Protein AF-J5UH65-F1 (afdb_monomer)

pLDDT: mean 93.49, std 5.35, range [58.12, 97.69]

InterPro domains:
  IPR046655 Domainn of unknown function DUF6673 [PF20378] (20-117)

Nearest PDB structures (foldseek):
  6nbx-assembly1_E  TM=3.816E-01  e=2.096E+00  Thermosynechococcus vestitus BP-1
  8qae-assembly2_C-2  TM=4.657E-01  e=4.804E+00  synthetic construct
  7nyu-assembly1_K  TM=3.710E-01  e=6.460E+00  Escherichia coli B

Organism: NCBI:txid796937

Secondary structure (DSSP, 8-state):
----PPP-PEEEESSS-EEEE-TT-HHHHHHHHHHHHHHHHHHHHHTTS-HHHHHHHHHHHHHHHHHHHH-TTHHHHHHTTSPP-HHHHHHHHHHHHHHHHHHHHHHHHHH-GGGGG-

Structure (mmCIF, N/CA/C/O backbone):
data_AF-J5UH65-F1
#
_entry.id   AF-J5UH65-F1
#
loop_
_atom_site.group_PDB
_atom_site.id
_atom_site.type_symbol
_atom_site.label_atom_id
_atom_site.label_alt_id
_atom_site.label_comp_id
_atom_site.label_asym_id
_atom_site.label_entity_id
_atom_site.label_seq_id
_atom_site.pdbx_PDB_ins_code
_atom_site.Cartn_x
_atom_site.Cartn_y
_atom_site.Cartn_z
_atom_site.occupancy
_atom_site.B_iso_or_equiv
_atom_site.auth_seq_id
_atom_site.auth_comp_id
_atom_site.auth_asym_id
_atom_site.auth_atom_id
_atom_site.pdbx_PDB_model_num
ATOM 1 N N . MET A 1 1 ? 15.718 -7.713 -37.457 1.00 67.69 1 MET A N 1
ATOM 2 C CA . MET A 1 1 ? 15.284 -8.012 -36.074 1.00 67.69 1 MET A CA 1
ATOM 3 C C . MET A 1 1 ? 14.747 -6.712 -35.493 1.00 67.69 1 MET A C 1
ATOM 5 O 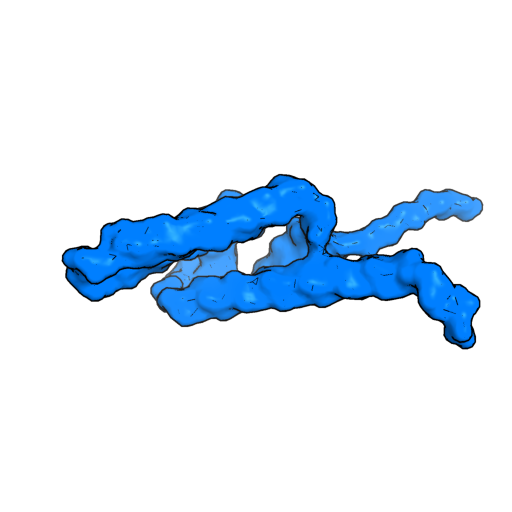O . MET A 1 1 ? 15.450 -5.715 -35.593 1.00 67.69 1 MET A O 1
ATOM 9 N N . ALA A 1 2 ? 13.496 -6.668 -35.029 1.00 89.12 2 ALA A N 1
ATOM 10 C CA . ALA A 1 2 ? 12.905 -5.433 -34.507 1.00 89.12 2 ALA A CA 1
ATOM 11 C C . ALA A 1 2 ? 13.359 -5.188 -33.062 1.00 89.12 2 ALA A C 1
ATOM 13 O O . ALA A 1 2 ? 13.467 -6.134 -32.280 1.00 89.12 2 ALA A O 1
ATOM 14 N N . PHE A 1 3 ? 13.615 -3.929 -32.717 1.00 93.69 3 PHE A N 1
ATOM 15 C CA . PHE A 1 3 ? 13.858 -3.522 -31.337 1.00 93.69 3 PHE A CA 1
ATOM 16 C C . PHE A 1 3 ? 12.584 -3.713 -30.493 1.00 93.69 3 PHE A C 1
ATOM 18 O O . PHE A 1 3 ? 11.481 -3.451 -30.973 1.00 93.69 3 PHE A O 1
ATOM 25 N N . LYS A 1 4 ? 12.735 -4.161 -29.241 1.00 91.94 4 LYS A N 1
ATOM 26 C CA . LYS A 1 4 ? 11.648 -4.282 -28.259 1.00 91.94 4 LYS A CA 1
ATOM 27 C C . LYS A 1 4 ? 12.077 -3.657 -26.935 1.00 91.94 4 LYS A C 1
ATOM 29 O O . LYS A 1 4 ? 13.185 -3.921 -26.465 1.00 91.94 4 LYS A O 1
ATOM 34 N N . PHE A 1 5 ? 11.192 -2.864 -26.337 1.00 90.62 5 PHE A N 1
ATOM 35 C CA . PHE A 1 5 ? 11.374 -2.366 -24.976 1.00 90.62 5 PHE A CA 1
ATOM 36 C C . PHE A 1 5 ? 11.305 -3.522 -23.975 1.00 90.62 5 PHE A C 1
ATOM 38 O O . PHE A 1 5 ? 10.639 -4.530 -24.221 1.00 90.62 5 PHE A O 1
ATOM 45 N N . ARG A 1 6 ? 12.028 -3.386 -22.861 1.00 88.88 6 ARG A N 1
ATOM 46 C CA . ARG A 1 6 ? 11.913 -4.321 -21.740 1.00 88.88 6 ARG A CA 1
ATOM 47 C C . ARG A 1 6 ? 10.699 -3.948 -20.910 1.00 88.88 6 ARG A C 1
ATOM 49 O O . ARG A 1 6 ? 10.445 -2.763 -20.718 1.00 88.88 6 ARG A O 1
ATOM 56 N N . ASP A 1 7 ? 10.026 -4.963 -20.397 1.00 89.75 7 ASP A N 1
ATOM 57 C CA . ASP A 1 7 ? 9.055 -4.776 -19.336 1.00 89.75 7 ASP A CA 1
ATOM 58 C C . ASP A 1 7 ? 9.796 -4.518 -18.016 1.00 89.75 7 ASP A C 1
ATOM 60 O O . ASP A 1 7 ? 10.770 -5.206 -17.683 1.00 89.75 7 ASP A O 1
ATOM 64 N N . ASN A 1 8 ? 9.380 -3.464 -17.329 1.00 90.19 8 ASN A N 1
ATOM 65 C CA . ASN A 1 8 ? 9.932 -3.006 -16.059 1.00 90.19 8 ASN A CA 1
ATOM 66 C C . ASN A 1 8 ? 8.843 -2.926 -14.979 1.00 90.19 8 ASN A C 1
ATOM 68 O O . ASN A 1 8 ? 9.114 -2.423 -13.892 1.00 90.19 8 ASN A O 1
ATOM 72 N N . ALA A 1 9 ? 7.632 -3.398 -15.270 1.00 94.19 9 ALA A N 1
ATOM 73 C CA . ALA A 1 9 ? 6.567 -3.406 -14.294 1.00 94.19 9 ALA A CA 1
ATOM 74 C C . ALA A 1 9 ? 6.854 -4.404 -13.159 1.00 94.19 9 ALA A C 1
ATOM 76 O O . ALA A 1 9 ? 7.521 -5.429 -13.337 1.00 94.19 9 ALA A O 1
ATOM 77 N N . VAL A 1 10 ? 6.346 -4.078 -11.977 1.00 95.88 10 VAL A N 1
ATOM 78 C CA . VAL A 1 10 ? 6.333 -4.924 -10.789 1.00 95.88 10 VAL A CA 1
ATOM 79 C C . VAL A 1 10 ? 4.978 -5.616 -10.736 1.00 95.88 10 VAL A C 1
ATOM 81 O O . VAL A 1 10 ? 3.943 -4.956 -10.665 1.00 95.88 10 VAL A O 1
ATOM 84 N N . ASN A 1 11 ? 4.993 -6.946 -10.758 1.00 96.06 11 ASN A N 1
ATOM 85 C CA . ASN A 1 11 ? 3.796 -7.757 -10.567 1.00 96.06 11 ASN A CA 1
ATOM 86 C C . ASN A 1 11 ? 3.702 -8.159 -9.097 1.00 96.06 11 ASN A C 1
ATOM 88 O O . ASN A 1 11 ? 4.568 -8.865 -8.583 1.00 96.06 11 ASN A O 1
ATOM 92 N N . LEU A 1 12 ? 2.652 -7.687 -8.440 1.00 97.44 12 LEU A N 1
ATOM 93 C CA . L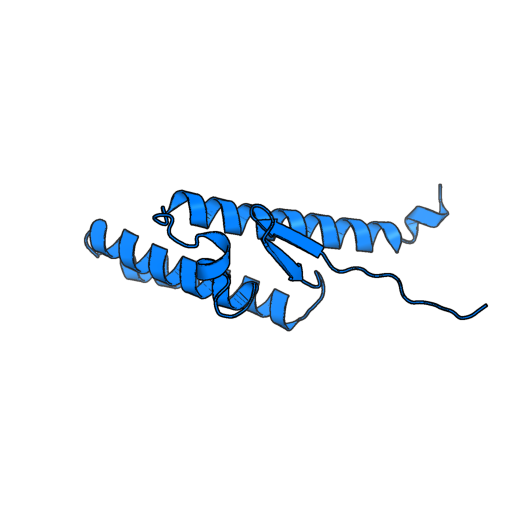EU A 1 12 ? 2.299 -8.011 -7.068 1.00 97.44 12 LEU A CA 1
ATOM 94 C C . LEU A 1 12 ? 1.292 -9.155 -7.084 1.00 97.44 12 LEU A C 1
ATOM 96 O O . LEU A 1 12 ? 0.250 -9.031 -7.726 1.00 97.44 12 LEU A O 1
ATOM 100 N N . ASP A 1 13 ? 1.586 -10.242 -6.376 1.00 96.56 13 ASP A N 1
ATOM 101 C CA . ASP A 1 13 ? 0.716 -11.417 -6.301 1.00 96.56 13 ASP A CA 1
ATOM 102 C C . ASP A 1 13 ? 0.159 -11.583 -4.882 1.00 96.56 13 ASP A C 1
ATOM 104 O O . ASP A 1 13 ? 0.895 -11.834 -3.924 1.00 96.56 13 ASP A O 1
ATOM 108 N N . PHE A 1 14 ? -1.162 -11.460 -4.760 1.00 94.94 14 PHE A N 1
ATOM 109 C CA . PHE A 1 14 ? -1.906 -11.715 -3.533 1.00 94.94 14 PHE A CA 1
ATOM 110 C C . PHE A 1 14 ? -2.742 -12.993 -3.674 1.00 94.94 14 PHE A C 1
ATOM 112 O O . PHE A 1 14 ? -3.946 -12.935 -3.920 1.00 94.94 14 PHE A O 1
ATOM 119 N N . ASP A 1 15 ? -2.103 -14.153 -3.503 1.00 91.44 15 ASP A N 1
ATOM 120 C CA . ASP A 1 15 ? -2.752 -15.478 -3.556 1.00 91.44 15 ASP A CA 1
ATOM 121 C C . ASP A 1 15 ? -3.434 -15.765 -4.914 1.00 91.44 15 ASP A C 1
ATOM 123 O O . ASP A 1 15 ? -4.604 -16.146 -5.005 1.00 91.44 15 ASP A O 1
ATOM 127 N N . GLY A 1 16 ? -2.700 -15.527 -6.003 1.00 92.38 16 GLY A N 1
ATOM 128 C CA . GLY A 1 16 ? -3.155 -15.663 -7.386 1.00 92.38 16 GLY A CA 1
ATOM 129 C C . GLY A 1 16 ? -3.930 -14.451 -7.911 1.00 92.38 16 GLY A C 1
ATOM 130 O O . GLY A 1 16 ? -4.532 -14.523 -8.987 1.00 92.38 16 GLY A O 1
ATOM 131 N N . LYS A 1 17 ? -3.968 -13.348 -7.153 1.00 94.88 17 LYS A N 1
ATOM 132 C CA . LYS A 1 17 ? -4.515 -12.056 -7.588 1.00 94.88 17 LYS A CA 1
ATOM 133 C C . LYS A 1 17 ? -3.372 -11.129 -7.952 1.00 94.88 17 LYS A C 1
ATOM 135 O O . LYS A 1 17 ? -2.721 -10.567 -7.076 1.00 94.88 17 LYS A O 1
ATOM 140 N N . GLU A 1 18 ? -3.148 -10.996 -9.251 1.00 96.31 18 GLU A N 1
ATOM 141 C CA . GLU A 1 18 ? -2.042 -10.216 -9.792 1.00 96.31 18 GLU A CA 1
ATOM 142 C C . GLU A 1 18 ? -2.447 -8.758 -10.029 1.00 96.31 18 GLU A C 1
ATOM 144 O O . GLU A 1 18 ? -3.472 -8.474 -10.654 1.00 96.31 18 GLU A O 1
ATOM 149 N N . PHE A 1 19 ? -1.603 -7.839 -9.565 1.00 97.31 19 PHE A N 1
ATOM 150 C CA . PHE A 1 19 ? -1.689 -6.408 -9.837 1.00 97.31 19 PHE A CA 1
ATOM 151 C C . PHE A 1 19 ? -0.351 -5.932 -10.387 1.00 97.31 19 PHE A C 1
ATOM 153 O O . PHE A 1 19 ? 0.703 -6.267 -9.850 1.00 97.31 19 PHE A O 1
ATOM 160 N N . THR A 1 20 ? -0.385 -5.131 -11.445 1.00 96.50 20 THR A N 1
ATOM 161 C CA . THR A 1 20 ? 0.823 -4.646 -12.113 1.00 96.50 20 THR A CA 1
ATOM 162 C C . THR A 1 20 ? 0.985 -3.157 -11.857 1.00 96.50 20 THR A C 1
ATOM 164 O O . THR A 1 20 ? 0.103 -2.373 -12.202 1.00 96.50 20 THR A O 1
ATOM 167 N N . LEU A 1 21 ? 2.122 -2.771 -11.284 1.00 95.88 21 LEU A N 1
ATOM 168 C CA . LEU A 1 21 ? 2.491 -1.378 -11.043 1.00 95.88 21 LEU A CA 1
ATOM 169 C C . LEU A 1 21 ? 3.784 -1.042 -11.781 1.00 95.88 21 LEU A C 1
ATOM 171 O O . LEU A 1 21 ? 4.699 -1.861 -11.847 1.00 95.88 21 LEU A O 1
ATOM 175 N N . ASP A 1 22 ? 3.898 0.178 -12.294 1.00 94.00 22 ASP A N 1
ATOM 176 C CA . ASP A 1 22 ? 5.186 0.696 -12.749 1.00 94.00 22 ASP A CA 1
ATOM 177 C C . ASP A 1 22 ? 5.879 1.409 -11.570 1.00 94.00 22 ASP A C 1
ATOM 179 O O . ASP A 1 22 ? 5.337 2.372 -11.019 1.00 94.00 22 ASP A O 1
ATOM 183 N N . PRO A 1 23 ? 7.078 0.962 -11.156 1.00 93.50 23 PRO A N 1
ATOM 184 C CA . PRO A 1 23 ? 7.803 1.536 -10.025 1.00 93.50 23 PRO A CA 1
ATOM 185 C C . PRO A 1 23 ? 8.262 2.994 -10.215 1.00 93.50 23 PRO A C 1
ATOM 187 O O . PRO A 1 23 ? 8.721 3.602 -9.240 1.00 93.50 23 PRO A O 1
ATOM 190 N N . PHE A 1 24 ? 8.155 3.537 -11.432 1.00 92.81 24 PHE A N 1
ATOM 191 C CA . PHE A 1 24 ? 8.466 4.920 -11.802 1.00 92.81 24 PHE A CA 1
ATOM 192 C C . PHE A 1 24 ? 7.261 5.688 -12.362 1.00 92.81 24 PHE A C 1
ATOM 194 O O . PHE A 1 24 ? 7.431 6.812 -12.838 1.00 92.81 24 PHE A O 1
ATOM 201 N N . ASP A 1 25 ? 6.056 5.120 -12.311 1.00 94.06 25 ASP A N 1
ATOM 202 C CA . ASP A 1 25 ? 4.856 5.849 -12.704 1.00 94.06 25 ASP A CA 1
ATOM 203 C C . ASP A 1 25 ? 4.509 6.934 -11.676 1.00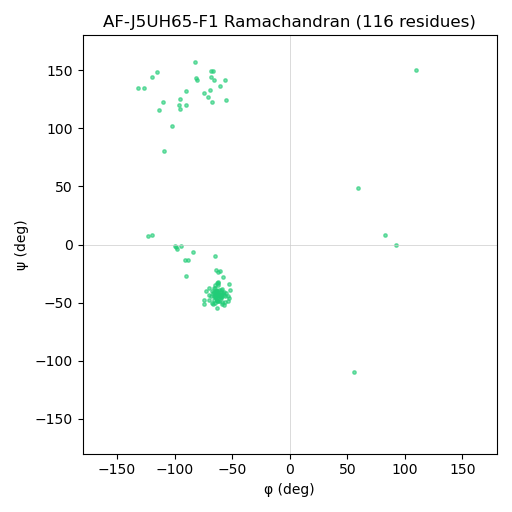 94.06 25 ASP A C 1
ATOM 205 O O . ASP A 1 25 ? 4.397 6.681 -10.474 1.00 94.06 25 ASP A O 1
ATOM 209 N N . ASN A 1 26 ? 4.340 8.164 -12.167 1.00 93.56 26 ASN A N 1
ATOM 210 C CA . ASN A 1 26 ? 4.099 9.328 -11.318 1.00 93.56 26 ASN A CA 1
ATOM 211 C C . ASN A 1 26 ? 2.784 9.207 -10.546 1.00 93.56 26 ASN A C 1
ATOM 213 O O . ASN A 1 26 ? 2.753 9.572 -9.379 1.00 93.56 26 ASN A O 1
ATOM 217 N N . ASP A 1 27 ? 1.720 8.690 -11.167 1.00 93.50 27 ASP A N 1
ATOM 218 C CA . ASP A 1 27 ? 0.419 8.556 -10.502 1.00 93.50 27 ASP A CA 1
ATOM 219 C C . ASP A 1 27 ? 0.511 7.583 -9.318 1.00 93.50 27 ASP A C 1
ATOM 221 O O . ASP A 1 27 ? 0.105 7.907 -8.202 1.00 93.5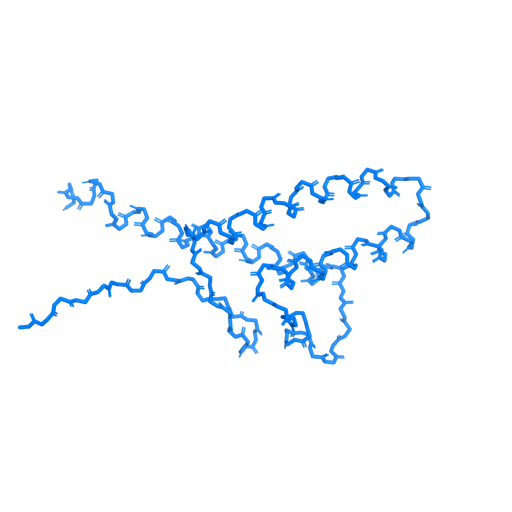0 27 ASP A O 1
ATOM 225 N N . THR A 1 28 ? 1.150 6.431 -9.526 1.00 91.81 28 THR A N 1
ATOM 226 C CA . THR A 1 28 ? 1.409 5.439 -8.476 1.00 91.81 28 THR A CA 1
ATOM 227 C C . THR A 1 28 ? 2.257 6.021 -7.341 1.00 91.81 28 THR A C 1
ATOM 229 O O . THR A 1 28 ? 1.930 5.839 -6.166 1.00 91.81 28 THR A O 1
ATOM 232 N N . LEU A 1 29 ? 3.331 6.749 -7.665 1.00 92.31 29 LEU A N 1
ATOM 233 C CA . LEU A 1 29 ? 4.194 7.384 -6.665 1.00 92.31 29 LEU A CA 1
ATOM 234 C C . LEU A 1 29 ? 3.453 8.465 -5.868 1.00 92.31 29 LEU A C 1
ATOM 236 O O . LEU A 1 29 ? 3.537 8.470 -4.640 1.00 92.31 29 LEU A O 1
ATOM 240 N N . THR A 1 30 ? 2.685 9.325 -6.542 1.00 94.69 30 THR A N 1
ATOM 241 C CA . THR A 1 30 ? 1.866 10.361 -5.898 1.00 94.69 30 THR A CA 1
ATOM 242 C C . THR A 1 30 ? 0.823 9.744 -4.973 1.00 94.69 30 THR A C 1
ATOM 244 O O . THR A 1 30 ? 0.682 10.187 -3.839 1.00 94.69 30 THR A O 1
ATOM 247 N N . LYS A 1 31 ? 0.140 8.673 -5.390 1.00 94.31 31 LYS A N 1
ATOM 248 C CA . LYS A 1 31 ? -0.826 7.969 -4.532 1.00 94.31 31 LYS A CA 1
ATOM 249 C C . LYS A 1 31 ? -0.180 7.408 -3.269 1.00 94.31 31 LYS A C 1
ATOM 251 O O . LYS A 1 31 ? -0.741 7.555 -2.189 1.00 94.31 31 LYS A O 1
ATOM 256 N N . ILE A 1 32 ? 0.994 6.785 -3.384 1.00 92.06 32 ILE A N 1
ATOM 257 C CA . ILE A 1 32 ? 1.726 6.255 -2.223 1.00 92.06 32 ILE A CA 1
ATOM 258 C C . ILE A 1 32 ? 2.132 7.392 -1.273 1.00 92.06 32 ILE A C 1
ATOM 260 O O . ILE A 1 32 ? 1.982 7.258 -0.057 1.00 92.06 32 ILE A O 1
ATOM 264 N N . GLU A 1 33 ? 2.614 8.513 -1.810 1.00 92.50 33 GLU A N 1
ATOM 265 C CA . GLU A 1 33 ? 2.973 9.697 -1.023 1.00 92.50 33 GLU A CA 1
ATOM 266 C C . GLU A 1 33 ? 1.757 10.290 -0.296 1.00 92.50 33 GLU A C 1
ATOM 268 O O . GLU A 1 33 ? 1.803 10.501 0.918 1.00 92.50 33 GLU A O 1
ATOM 273 N N . GLU A 1 34 ? 0.640 10.484 -1.002 1.00 94.44 34 GLU A N 1
ATOM 274 C CA . GLU A 1 34 ? -0.606 10.987 -0.420 1.00 94.44 34 GLU A CA 1
ATOM 275 C C . GLU A 1 34 ? -1.136 10.089 0.697 1.00 94.44 34 GLU A C 1
ATOM 277 O O . GLU A 1 34 ? -1.632 10.594 1.705 1.00 94.44 34 GLU A O 1
ATOM 282 N N . VAL A 1 35 ? -1.033 8.765 0.542 1.00 94.38 35 VAL A N 1
ATOM 283 C CA . VAL A 1 35 ? -1.408 7.815 1.596 1.00 94.38 35 VAL A CA 1
ATOM 284 C C . VAL A 1 35 ? -0.531 8.019 2.830 1.00 94.38 35 VAL A C 1
ATOM 286 O O . VAL A 1 35 ? -1.058 8.058 3.938 1.00 94.38 35 VAL A O 1
ATOM 289 N N . GLY A 1 36 ? 0.781 8.212 2.671 1.00 91.69 36 GLY A N 1
ATOM 290 C CA . GLY A 1 36 ? 1.683 8.489 3.795 1.00 91.69 36 GLY A CA 1
ATOM 291 C C . GLY A 1 36 ? 1.342 9.785 4.543 1.00 91.69 36 GLY A C 1
ATOM 292 O O . GLY A 1 36 ? 1.327 9.805 5.778 1.00 91.69 36 GLY A O 1
ATOM 293 N N . ILE A 1 37 ? 1.015 10.851 3.806 1.00 93.44 37 ILE A N 1
ATOM 294 C CA . ILE A 1 37 ? 0.585 12.136 4.379 1.00 93.44 37 ILE A CA 1
ATOM 295 C C . ILE A 1 37 ? -0.733 11.956 5.145 1.00 93.44 37 ILE A C 1
ATOM 297 O O . ILE A 1 37 ? -0.794 12.229 6.346 1.00 93.44 37 ILE A O 1
ATOM 301 N N . LYS A 1 38 ? -1.762 11.405 4.489 1.00 94.25 38 LYS A N 1
ATOM 302 C CA . LYS A 1 38 ? -3.091 11.190 5.085 1.00 94.25 38 LYS A CA 1
ATOM 303 C C . LYS A 1 38 ? -3.055 10.231 6.275 1.00 94.25 38 LYS A C 1
ATOM 305 O O . LYS A 1 38 ? -3.814 10.417 7.219 1.00 94.25 38 LYS A O 1
ATOM 310 N N . ALA A 1 39 ? -2.162 9.240 6.276 1.00 92.69 39 ALA A N 1
ATOM 311 C CA . ALA A 1 39 ? -1.972 8.332 7.408 1.00 92.69 39 ALA A CA 1
ATOM 312 C C . ALA A 1 39 ? -1.510 9.071 8.678 1.00 92.69 39 ALA A C 1
ATOM 314 O O . ALA A 1 39 ? -1.879 8.693 9.792 1.00 92.69 39 ALA A O 1
ATOM 315 N N . SER A 1 40 ? -0.720 10.135 8.518 1.00 92.06 40 SER A N 1
ATOM 316 C CA . SER A 1 40 ? -0.265 10.958 9.642 1.00 92.06 40 SER A CA 1
ATOM 317 C C . SER A 1 40 ? -1.408 11.835 10.158 1.00 92.06 40 SER A C 1
ATOM 319 O O . SER A 1 40 ? -1.728 11.789 11.347 1.00 92.06 40 SER A O 1
ATOM 321 N N . GLU A 1 41 ? -2.111 12.509 9.242 1.00 94.56 41 GLU A N 1
ATOM 322 C CA . GLU A 1 41 ? -3.272 13.354 9.551 1.00 94.56 41 GLU A CA 1
ATOM 323 C C . GLU A 1 41 ? -4.399 12.566 10.235 1.00 94.56 41 GLU A C 1
ATOM 325 O O . GLU A 1 41 ? -4.949 13.002 11.251 1.00 94.56 41 GLU A O 1
ATOM 330 N N . ILE A 1 42 ? -4.734 11.378 9.715 1.00 93.25 42 ILE A N 1
ATOM 331 C CA . ILE A 1 42 ? -5.783 10.542 10.301 1.00 93.25 42 ILE A CA 1
ATOM 332 C C . ILE A 1 42 ? -5.361 10.066 11.691 1.00 93.25 42 ILE A C 1
ATOM 334 O O . ILE A 1 42 ? -6.137 10.202 12.632 1.00 93.25 42 ILE A O 1
ATOM 338 N N . SER A 1 43 ? -4.114 9.612 11.862 1.00 91.50 43 SER A N 1
ATOM 339 C CA . SER A 1 43 ? -3.575 9.202 13.164 1.00 91.50 43 SER A CA 1
ATOM 340 C C . SER A 1 43 ? -3.701 10.315 14.207 1.00 91.50 43 SER A C 1
ATOM 342 O O . SER A 1 43 ? -4.110 10.066 15.339 1.00 91.50 43 SER A O 1
ATOM 344 N N . GLU A 1 44 ? -3.426 11.561 13.824 1.00 94.38 44 GLU A N 1
ATOM 345 C CA . GLU A 1 44 ? -3.590 12.728 14.690 1.00 94.38 44 GLU A CA 1
ATOM 346 C C . GLU A 1 44 ? -5.050 13.043 15.004 1.00 94.38 44 GLU A C 1
ATOM 348 O O . GLU A 1 44 ? -5.377 13.259 16.171 1.00 94.38 44 GLU A O 1
ATOM 353 N N . SER A 1 45 ? -5.930 13.004 14.002 1.00 94.38 45 SER A N 1
ATOM 354 C CA . SER A 1 45 ? -7.367 13.263 14.171 1.00 94.38 45 SER A CA 1
ATOM 355 C C . SER A 1 45 ? -8.081 12.231 15.056 1.00 94.38 45 SER A C 1
ATOM 357 O O . SER A 1 45 ? -9.141 12.508 15.621 1.00 94.38 45 SER A O 1
ATOM 359 N N . LEU A 1 46 ? -7.502 11.035 15.183 1.00 94.25 46 LEU A N 1
ATOM 360 C CA . LEU A 1 46 ? -8.080 9.910 15.908 1.00 94.25 46 LEU A CA 1
ATOM 361 C C . LEU A 1 46 ? -7.668 9.852 17.385 1.00 94.25 46 LEU A C 1
ATOM 363 O O . LEU A 1 46 ? -8.310 9.124 18.140 1.00 94.25 46 LEU A O 1
ATOM 367 N N . LYS A 1 47 ? -6.649 10.607 17.823 1.00 92.81 47 LYS A N 1
ATOM 368 C CA . LYS A 1 47 ? -6.029 10.471 19.161 1.00 92.81 47 LYS A CA 1
ATOM 369 C C . LYS A 1 47 ? -7.022 10.502 20.324 1.00 92.81 47 LYS A C 1
ATOM 371 O O . LYS A 1 47 ? -6.878 9.718 21.259 1.00 92.81 47 LYS A O 1
ATOM 376 N N . ASP A 1 48 ? -8.037 11.358 20.239 1.00 94.50 48 ASP A N 1
ATOM 377 C CA . ASP A 1 48 ? -9.018 11.564 21.311 1.00 94.50 48 ASP A CA 1
ATOM 378 C C . ASP A 1 48 ? -10.289 10.708 21.159 1.00 94.50 48 ASP A C 1
ATOM 380 O O . ASP A 1 48 ? -11.187 10.759 22.003 1.00 94.50 48 ASP A O 1
ATOM 384 N N . LYS A 1 49 ? -10.391 9.902 20.093 1.00 95.38 49 LYS A N 1
ATOM 385 C CA . LYS A 1 49 ? -11.552 9.035 19.855 1.00 95.38 49 LYS A CA 1
ATOM 386 C C . LYS A 1 49 ? -11.462 7.728 20.651 1.00 95.38 49 LYS A C 1
ATOM 388 O O . LYS A 1 49 ? -10.365 7.270 20.969 1.00 95.38 49 LYS A O 1
ATOM 393 N N . PRO A 1 50 ? -12.586 7.050 20.936 1.00 97.25 50 PRO A N 1
ATOM 394 C CA . PRO A 1 50 ? -12.567 5.703 21.500 1.00 97.25 50 PRO A CA 1
ATOM 395 C C . PRO A 1 50 ? -11.776 4.718 20.627 1.00 97.25 50 PRO A C 1
ATOM 397 O O . PRO A 1 50 ? -11.920 4.712 19.408 1.00 97.25 50 PRO A O 1
ATOM 400 N N . ALA A 1 51 ? -11.016 3.805 21.241 1.00 94.12 51 ALA A N 1
ATOM 401 C CA . ALA A 1 51 ? -10.137 2.864 20.526 1.00 94.12 51 ALA A CA 1
ATOM 402 C C . ALA A 1 51 ? -10.837 2.056 19.413 1.00 94.12 51 ALA A C 1
ATOM 404 O O . ALA A 1 51 ? -10.240 1.754 18.382 1.00 94.12 51 ALA A O 1
ATOM 405 N N . LYS A 1 52 ? -12.118 1.715 19.601 1.00 95.38 52 LYS A N 1
ATOM 406 C CA . LYS A 1 52 ? -12.918 1.019 18.583 1.00 95.38 52 LYS A CA 1
ATOM 407 C C . LYS A 1 52 ? -13.147 1.883 17.336 1.00 95.38 52 LYS A C 1
ATOM 409 O O . LYS A 1 52 ? -13.097 1.360 16.226 1.00 95.38 52 LYS A O 1
ATOM 414 N N . GLU A 1 53 ? -13.415 3.172 17.521 1.00 95.88 53 GLU A N 1
ATOM 415 C CA . GLU A 1 53 ? -13.613 4.128 16.426 1.00 95.88 53 GLU A CA 1
ATOM 416 C C . GLU A 1 53 ? -12.293 4.390 15.709 1.00 95.88 53 GLU A C 1
ATOM 418 O O . GLU A 1 53 ? -12.251 4.282 14.488 1.00 95.88 53 GLU A O 1
ATOM 423 N N . GLN A 1 54 ? -11.200 4.578 16.461 1.00 95.00 54 GLN A N 1
ATOM 424 C CA . GLN A 1 54 ? -9.856 4.699 15.888 1.00 95.00 54 GLN A CA 1
ATOM 425 C C . GLN A 1 54 ? -9.520 3.521 14.969 1.00 95.00 54 GLN A C 1
ATOM 427 O O . GLN A 1 54 ? -9.087 3.712 13.837 1.00 95.00 54 GLN A O 1
ATOM 432 N N . LEU A 1 55 ? -9.754 2.292 15.444 1.00 94.56 55 LEU A N 1
ATOM 433 C CA . LEU A 1 55 ? -9.476 1.091 14.662 1.00 94.56 55 LEU A CA 1
ATOM 434 C C . LEU A 1 55 ? -10.350 1.006 13.407 1.00 94.56 55 LEU A C 1
ATOM 436 O O . LEU A 1 55 ? -9.851 0.629 12.353 1.00 94.56 55 LEU A O 1
ATOM 440 N N . THR A 1 56 ? -11.639 1.332 13.521 1.00 95.69 56 THR A N 1
ATOM 441 C CA . THR A 1 56 ? -12.579 1.235 12.393 1.00 95.69 56 THR A CA 1
ATOM 442 C C . THR A 1 56 ? -12.212 2.242 11.305 1.00 95.69 56 THR A C 1
ATOM 444 O O . THR A 1 56 ? -12.000 1.845 10.166 1.00 95.69 56 THR A O 1
ATOM 447 N N . GLU A 1 57 ? -12.032 3.513 11.670 1.00 96.12 57 GLU A N 1
ATOM 448 C CA . GLU A 1 57 ? -11.690 4.575 10.716 1.00 96.12 57 GLU A CA 1
ATOM 449 C C . GLU A 1 57 ? -10.311 4.362 10.079 1.00 96.12 57 GLU A C 1
ATOM 451 O O . GLU A 1 57 ? -10.143 4.575 8.880 1.00 96.12 57 GLU A O 1
ATOM 456 N N . MET A 1 58 ? -9.330 3.873 10.847 1.00 95.31 58 MET A N 1
ATOM 457 C CA . MET A 1 58 ? -8.021 3.520 10.294 1.00 95.31 58 MET A CA 1
ATOM 458 C C . MET A 1 58 ? -8.121 2.353 9.302 1.00 95.31 58 MET A C 1
ATOM 460 O O . MET A 1 58 ? -7.498 2.390 8.243 1.00 95.31 58 MET A O 1
ATOM 464 N N . MET A 1 59 ? -8.902 1.313 9.614 1.00 96.56 59 MET A N 1
ATOM 465 C CA . MET A 1 59 ? -9.105 0.187 8.696 1.00 96.56 59 MET A CA 1
ATOM 466 C C . MET A 1 59 ? -9.812 0.616 7.406 1.00 96.56 59 MET A C 1
ATOM 468 O O . MET A 1 59 ? -9.414 0.156 6.335 1.00 96.56 59 MET A O 1
ATOM 472 N N . ASP A 1 60 ? -10.810 1.496 7.495 1.00 97.00 60 ASP A N 1
ATOM 473 C CA . ASP A 1 60 ? -11.516 2.034 6.328 1.00 97.00 60 ASP A CA 1
ATOM 474 C C . ASP A 1 60 ? -10.555 2.835 5.436 1.00 97.00 60 ASP A C 1
ATOM 476 O O . ASP A 1 60 ? -10.426 2.541 4.246 1.00 97.00 60 ASP A O 1
ATOM 480 N N . PHE A 1 61 ? -9.776 3.747 6.028 1.00 97.00 61 PHE A N 1
ATOM 481 C CA . PHE A 1 61 ? -8.735 4.501 5.325 1.00 97.00 61 PHE A CA 1
ATOM 482 C C . PHE A 1 61 ? -7.711 3.594 4.628 1.00 97.00 61 PHE A C 1
ATOM 484 O O . PHE A 1 61 ? -7.347 3.826 3.473 1.00 97.00 61 PHE A O 1
ATOM 491 N N . MET A 1 62 ? -7.244 2.546 5.309 1.00 97.12 62 MET A N 1
ATOM 492 C CA . MET A 1 62 ? -6.292 1.596 4.734 1.00 97.12 62 MET A CA 1
ATOM 493 C C . MET A 1 62 ? -6.889 0.831 3.548 1.00 97.12 62 MET A C 1
ATOM 495 O O . MET A 1 62 ? -6.200 0.637 2.547 1.00 97.12 62 MET A O 1
ATOM 499 N N . CYS A 1 63 ? -8.161 0.427 3.628 1.00 97.69 63 CYS A N 1
ATOM 500 C CA . CYS A 1 63 ? -8.844 -0.231 2.516 1.00 97.69 63 CYS A CA 1
ATOM 501 C C . CYS A 1 63 ? -8.958 0.700 1.300 1.00 97.69 63 CYS A C 1
ATOM 503 O O . CYS A 1 63 ? -8.602 0.308 0.189 1.00 97.69 63 CYS A O 1
ATOM 505 N N . GLU A 1 64 ? -9.397 1.942 1.509 1.00 97.12 64 GLU A N 1
ATOM 506 C CA . GLU A 1 64 ? -9.502 2.944 0.440 1.00 97.12 64 GLU A CA 1
ATOM 507 C C . GLU A 1 64 ? -8.143 3.256 -0.195 1.00 97.12 64 GLU A C 1
ATOM 509 O O . GLU A 1 64 ? -8.028 3.401 -1.411 1.00 97.12 64 GLU A O 1
ATOM 514 N N . SER A 1 65 ? -7.098 3.315 0.624 1.00 97.38 65 SER A N 1
ATOM 515 C CA . SER A 1 65 ? -5.731 3.574 0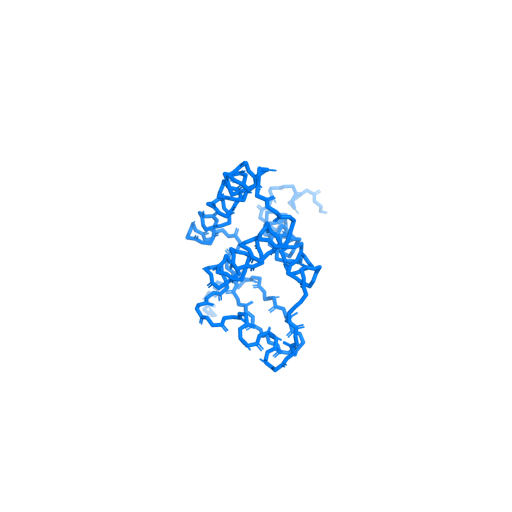.182 1.00 97.38 65 SER A CA 1
ATOM 516 C C . SER A 1 65 ? -5.175 2.439 -0.683 1.00 97.38 65 SER A C 1
ATOM 518 O O . SER A 1 65 ? -4.557 2.701 -1.715 1.00 97.38 65 SER A O 1
ATOM 5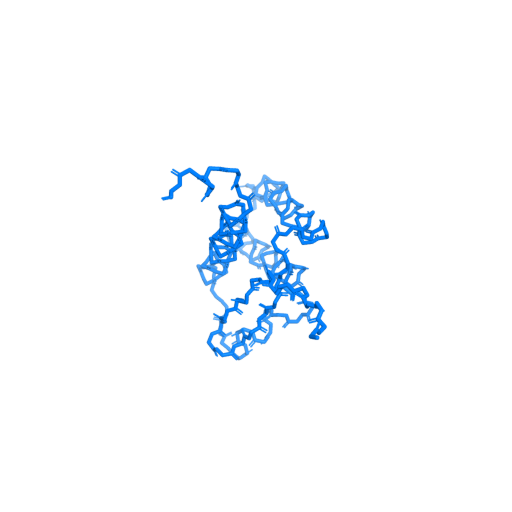20 N N . ILE A 1 66 ? -5.434 1.180 -0.315 1.00 97.56 66 ILE A N 1
ATOM 521 C CA . ILE A 1 66 ? -5.045 0.017 -1.127 1.00 97.56 66 ILE A CA 1
ATOM 522 C C . ILE A 1 66 ? -5.790 0.025 -2.467 1.00 97.56 66 ILE A C 1
ATOM 524 O O . ILE A 1 66 ? -5.158 -0.155 -3.507 1.00 97.56 66 ILE A O 1
ATOM 528 N N . ASP A 1 67 ? -7.094 0.307 -2.469 1.00 97.44 67 ASP A N 1
ATOM 529 C CA . ASP A 1 67 ? -7.878 0.459 -3.702 1.00 97.44 67 ASP A CA 1
ATOM 530 C C . ASP A 1 67 ? -7.387 1.632 -4.569 1.00 97.44 67 ASP A C 1
ATOM 532 O O . ASP A 1 67 ? -7.405 1.555 -5.796 1.00 97.44 67 ASP A O 1
ATOM 536 N N . SER A 1 68 ? -6.924 2.726 -3.963 1.00 96.56 68 SER A N 1
ATOM 537 C CA . SER A 1 68 ? -6.350 3.856 -4.702 1.00 96.56 68 SER A CA 1
ATOM 538 C C . SER A 1 68 ? -5.057 3.462 -5.428 1.00 96.56 68 SER A C 1
ATOM 540 O O . SER A 1 68 ? -4.883 3.792 -6.606 1.00 96.56 68 SER A O 1
ATOM 542 N N . ILE A 1 69 ? -4.173 2.723 -4.743 1.00 96.62 69 ILE A N 1
ATOM 543 C CA . ILE A 1 69 ? -2.861 2.310 -5.263 1.00 96.62 69 ILE A CA 1
ATOM 544 C C . ILE A 1 69 ? -2.991 1.189 -6.301 1.00 96.62 69 ILE A C 1
ATOM 546 O O . ILE A 1 69 ? -2.433 1.299 -7.388 1.00 96.62 69 ILE A O 1
ATOM 550 N N . LEU A 1 70 ? -3.713 0.115 -5.976 1.00 96.50 70 LEU A N 1
ATOM 551 C CA . LEU A 1 70 ? -3.799 -1.090 -6.812 1.00 96.50 70 LEU A CA 1
ATOM 552 C C . LEU A 1 70 ? -4.922 -1.033 -7.853 1.00 96.50 70 LEU A C 1
ATOM 554 O O . LEU A 1 70 ? -4.953 -1.842 -8.779 1.00 96.50 70 LEU A O 1
ATOM 558 N N . GLY A 1 71 ? -5.841 -0.080 -7.712 1.00 95.56 71 GLY A N 1
ATOM 559 C CA . GLY A 1 71 ? -7.017 0.057 -8.557 1.00 95.56 71 GLY A CA 1
ATOM 560 C C . GLY A 1 71 ? -8.311 -0.283 -7.820 1.00 95.56 71 GLY A C 1
ATOM 561 O O . GLY A 1 71 ? -8.364 -1.099 -6.898 1.00 95.56 71 GLY A O 1
ATOM 562 N N . LYS A 1 72 ? -9.392 0.376 -8.245 1.00 95.38 72 LYS A N 1
ATOM 563 C CA . LYS A 1 72 ? -10.705 0.287 -7.600 1.00 95.38 72 LYS A CA 1
ATOM 564 C C . LYS A 1 72 ? -11.180 -1.167 -7.497 1.00 95.38 72 LYS A C 1
ATOM 566 O O . LYS A 1 72 ? -11.353 -1.824 -8.521 1.00 95.38 72 LYS A O 1
ATOM 571 N N . GLY A 1 73 ? -11.497 -1.615 -6.281 1.00 95.62 73 GLY A N 1
ATOM 572 C CA . GLY A 1 73 ? -11.963 -2.973 -6.001 1.00 95.62 73 GLY A CA 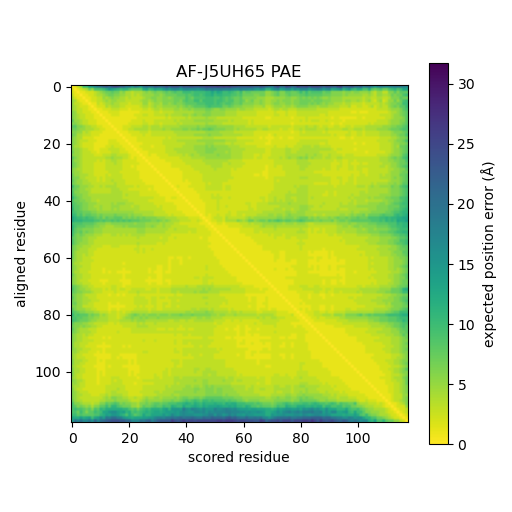1
ATOM 573 C C . GLY A 1 73 ? -10.866 -3.976 -5.632 1.00 95.62 73 GLY A C 1
ATOM 574 O O . GLY A 1 73 ? -11.209 -5.120 -5.329 1.00 95.62 73 GLY A O 1
ATOM 575 N N . ALA A 1 74 ? -9.591 -3.577 -5.597 1.00 97.19 74 ALA A N 1
ATOM 576 C CA . ALA A 1 74 ? -8.474 -4.450 -5.239 1.00 97.19 74 ALA A CA 1
ATOM 577 C C . ALA A 1 74 ? -8.665 -5.149 -3.883 1.00 97.19 74 ALA A C 1
ATOM 579 O O . ALA A 1 74 ? -8.483 -6.361 -3.785 1.00 97.19 74 ALA A O 1
ATOM 580 N N . ILE A 1 75 ? -9.121 -4.438 -2.849 1.00 96.69 75 ILE A N 1
ATOM 581 C CA . ILE A 1 75 ? -9.420 -5.013 -1.529 1.00 96.69 75 ILE A CA 1
ATOM 582 C C . ILE A 1 75 ? -10.446 -6.137 -1.629 1.00 96.69 75 ILE A C 1
ATOM 584 O O . ILE A 1 75 ? -10.295 -7.192 -1.006 1.00 96.69 75 ILE A O 1
ATOM 588 N N . LYS A 1 76 ? -11.495 -5.936 -2.429 1.00 96.06 76 LYS A N 1
ATOM 589 C CA . LYS A 1 76 ? -12.526 -6.952 -2.631 1.00 96.06 76 LYS A CA 1
ATOM 590 C C . LYS A 1 76 ? -11.959 -8.176 -3.347 1.00 96.06 76 LYS A C 1
ATOM 592 O O . LYS A 1 76 ? -12.344 -9.291 -3.000 1.00 96.06 76 LYS A O 1
ATOM 597 N N . ASP A 1 77 ? -11.059 -7.985 -4.303 1.00 96.81 77 ASP A N 1
ATOM 598 C CA . ASP A 1 77 ? -10.453 -9.081 -5.058 1.00 96.81 77 ASP A CA 1
ATOM 599 C C . ASP A 1 77 ? -9.444 -9.878 -4.223 1.00 96.81 77 ASP A C 1
ATOM 601 O O . ASP A 1 77 ? -9.459 -11.110 -4.284 1.00 96.81 77 ASP A O 1
ATOM 605 N N . ILE A 1 78 ? -8.642 -9.195 -3.399 1.00 96.69 78 ILE A N 1
ATOM 606 C CA . ILE A 1 78 ? -7.647 -9.793 -2.497 1.00 96.69 78 ILE A CA 1
ATOM 607 C C . ILE A 1 78 ? -8.331 -10.594 -1.384 1.00 96.69 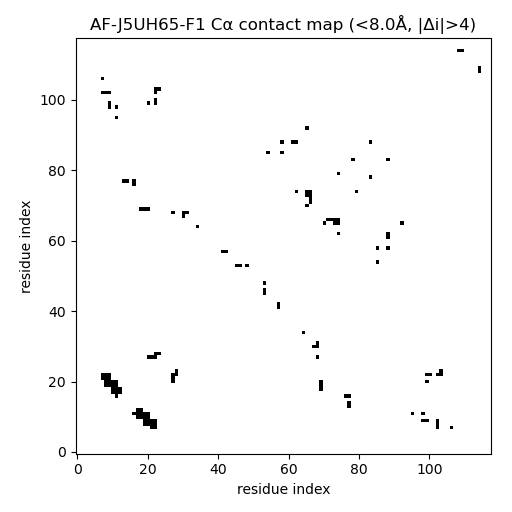78 ILE A C 1
ATOM 609 O O . ILE A 1 78 ? -7.995 -11.751 -1.131 1.00 96.69 78 ILE A O 1
ATOM 613 N N . PHE A 1 79 ? -9.307 -9.999 -0.693 1.00 95.69 79 PHE A N 1
ATOM 614 C CA . PHE A 1 79 ? -9.919 -10.641 0.472 1.00 95.69 79 PHE A CA 1
ATOM 615 C C . PHE A 1 79 ? -11.129 -11.512 0.120 1.00 95.69 79 PHE A C 1
ATOM 617 O O . PHE A 1 79 ? -11.440 -12.466 0.844 1.00 95.69 79 PHE A O 1
ATOM 624 N N . GLY A 1 80 ? -11.841 -11.217 -0.968 1.00 93.19 80 GLY A N 1
ATOM 625 C CA . GLY A 1 80 ? -13.057 -11.922 -1.358 1.00 93.19 80 GLY A CA 1
ATOM 626 C C . GLY A 1 80 ? -14.114 -11.906 -0.249 1.00 93.19 80 GLY A C 1
ATOM 627 O O . GLY A 1 80 ? -14.723 -10.881 0.044 1.00 93.19 80 GLY A O 1
ATOM 628 N N . LYS A 1 81 ? -14.356 -13.072 0.364 1.00 93.06 81 LYS A N 1
ATOM 629 C CA . LYS A 1 81 ? -15.293 -13.241 1.495 1.00 93.06 81 LYS A CA 1
ATOM 630 C C . LYS A 1 81 ? -14.604 -13.275 2.864 1.00 93.06 81 LYS A C 1
ATOM 632 O O . LYS A 1 81 ? -15.283 -13.445 3.877 1.00 93.06 81 LYS A O 1
ATOM 637 N N . ARG A 1 82 ? -13.271 -13.201 2.915 1.00 93.94 82 ARG A N 1
ATOM 638 C CA . ARG A 1 82 ? -12.522 -13.261 4.173 1.00 93.94 82 ARG A CA 1
ATOM 639 C C . ARG A 1 82 ? -12.785 -12.005 4.994 1.00 93.94 82 ARG A C 1
ATOM 641 O O . ARG A 1 82 ? -12.892 -10.905 4.464 1.00 93.94 82 ARG A O 1
ATOM 648 N N . LYS A 1 83 ? -12.841 -12.175 6.314 1.00 94.44 83 LYS A N 1
ATOM 649 C CA . LYS A 1 83 ? -12.851 -11.043 7.236 1.00 94.44 83 LYS A CA 1
ATOM 650 C C . LYS A 1 83 ? -11.494 -10.345 7.173 1.00 94.44 83 LYS A C 1
ATOM 652 O O . LYS A 1 83 ? -10.479 -10.975 7.463 1.00 94.44 83 LYS A O 1
ATOM 657 N N . ILE A 1 84 ? -11.511 -9.058 6.847 1.00 95.81 84 ILE A N 1
ATOM 658 C CA . ILE A 1 84 ? -10.330 -8.197 6.869 1.00 95.81 84 ILE A CA 1
ATOM 659 C C . ILE A 1 84 ? -9.911 -7.973 8.324 1.00 95.81 84 ILE A C 1
ATOM 661 O O . ILE A 1 84 ? -10.748 -7.682 9.187 1.00 95.81 84 ILE A O 1
ATOM 665 N N . ARG A 1 85 ? -8.616 -8.123 8.606 1.00 96.50 85 ARG A N 1
ATOM 666 C CA . ARG A 1 85 ? -8.009 -7.771 9.894 1.00 96.50 85 ARG A CA 1
ATOM 667 C C . ARG A 1 85 ? -7.025 -6.634 9.674 1.00 96.50 85 ARG A C 1
ATOM 669 O O . ARG A 1 85 ? -6.375 -6.575 8.639 1.00 96.50 85 ARG A O 1
ATOM 676 N N . PHE A 1 86 ? -6.869 -5.781 10.678 1.00 94.94 86 PHE A N 1
ATOM 677 C CA . PHE A 1 86 ? -5.941 -4.653 10.624 1.00 94.94 86 PHE A CA 1
ATOM 678 C C . PHE A 1 86 ? -4.512 -5.067 10.231 1.00 94.94 86 PHE A C 1
ATOM 680 O O . PHE A 1 86 ? -3.931 -4.474 9.330 1.00 94.94 86 PHE A O 1
ATOM 687 N N . CYS A 1 87 ? -3.983 -6.141 10.828 1.00 95.75 87 CYS A N 1
ATOM 688 C CA . CYS A 1 87 ? -2.649 -6.637 10.483 1.00 95.75 87 CYS A CA 1
ATOM 689 C C . CYS A 1 87 ? -2.540 -7.109 9.026 1.00 95.75 87 CYS A C 1
ATOM 691 O O . CYS A 1 87 ? -1.501 -6.896 8.421 1.00 95.75 87 CYS A O 1
ATOM 693 N N . ASP A 1 88 ? -3.609 -7.667 8.443 1.00 96.94 88 ASP A N 1
ATOM 694 C CA . ASP A 1 88 ? -3.579 -8.095 7.038 1.00 96.94 88 ASP A CA 1
ATOM 695 C C . ASP A 1 88 ? -3.405 -6.886 6.099 1.00 96.94 88 ASP A C 1
ATOM 697 O O . ASP A 1 88 ? -2.747 -6.982 5.069 1.00 96.94 88 ASP A O 1
ATOM 701 N N . LEU A 1 89 ? -3.978 -5.731 6.456 1.00 97.50 89 LEU A N 1
ATOM 702 C CA . LEU A 1 89 ? -3.819 -4.497 5.684 1.00 97.50 89 LEU A CA 1
ATOM 703 C C . LEU A 1 89 ? -2.390 -3.945 5.803 1.00 97.50 89 LEU A C 1
ATOM 705 O O . LEU A 1 89 ? -1.843 -3.457 4.817 1.00 97.50 89 LEU A O 1
ATOM 709 N N . LEU A 1 90 ? -1.774 -4.045 6.988 1.00 95.75 90 LEU A N 1
ATOM 710 C CA . LEU A 1 90 ? -0.372 -3.661 7.188 1.00 95.75 90 LEU A CA 1
ATOM 711 C C . LEU A 1 90 ? 0.563 -4.543 6.356 1.00 95.75 90 LEU A C 1
ATOM 713 O O . LEU A 1 90 ? 1.446 -4.013 5.686 1.00 95.75 90 LEU A O 1
ATOM 717 N N . ASP A 1 91 ? 0.320 -5.856 6.342 1.00 97.25 91 ASP A N 1
ATOM 718 C CA . ASP A 1 91 ? 1.090 -6.804 5.535 1.00 97.25 91 ASP A CA 1
ATOM 719 C C . ASP A 1 91 ? 1.023 -6.446 4.041 1.00 97.25 91 ASP A C 1
ATOM 721 O O . ASP A 1 91 ? 2.048 -6.458 3.359 1.00 97.25 91 ASP A O 1
ATOM 725 N N . ILE A 1 92 ? -0.155 -6.051 3.536 1.00 97.19 92 ILE A N 1
ATOM 726 C CA . ILE A 1 92 ? -0.317 -5.591 2.147 1.00 97.19 92 ILE A CA 1
ATOM 727 C C . ILE A 1 92 ? 0.532 -4.344 1.874 1.00 97.19 92 ILE A C 1
ATOM 729 O O . ILE A 1 92 ? 1.264 -4.321 0.886 1.00 97.19 92 ILE A O 1
ATOM 733 N N . PHE A 1 93 ? 0.485 -3.322 2.735 1.00 95.62 93 PHE A N 1
ATOM 734 C CA . PHE A 1 93 ? 1.305 -2.119 2.545 1.00 95.62 93 PHE A CA 1
ATOM 735 C C . PHE A 1 93 ? 2.801 -2.414 2.577 1.00 95.62 93 PHE A C 1
ATOM 737 O O . PHE A 1 93 ? 3.538 -1.911 1.727 1.00 95.62 93 PHE A O 1
ATOM 744 N N . SER A 1 94 ? 3.249 -3.229 3.535 1.00 95.25 94 SER A N 1
ATOM 745 C CA . SER A 1 94 ? 4.647 -3.649 3.622 1.00 95.25 94 SER A CA 1
ATOM 746 C C . SER A 1 94 ? 5.081 -4.384 2.358 1.00 95.25 94 SER A C 1
ATOM 748 O O . SER A 1 94 ? 6.123 -4.057 1.795 1.00 95.25 94 SER A O 1
ATOM 750 N N . TYR A 1 95 ? 4.255 -5.306 1.860 1.00 97.12 95 TYR A N 1
ATOM 751 C CA . TYR A 1 95 ? 4.538 -6.036 0.630 1.00 97.12 95 TYR A CA 1
ATOM 752 C C . TYR A 1 95 ? 4.611 -5.117 -0.599 1.00 97.12 95 TYR A C 1
ATOM 754 O O . TYR A 1 95 ? 5.592 -5.176 -1.340 1.00 97.12 95 TYR A O 1
ATOM 762 N N . ILE A 1 96 ? 3.637 -4.213 -0.784 1.00 96.38 96 ILE A N 1
ATOM 763 C CA . ILE A 1 96 ? 3.651 -3.228 -1.881 1.00 96.38 96 ILE A CA 1
ATOM 764 C C . ILE A 1 96 ? 4.935 -2.391 -1.825 1.00 96.38 96 ILE A C 1
ATOM 766 O O . ILE A 1 96 ? 5.622 -2.240 -2.835 1.00 96.38 96 ILE A O 1
ATOM 770 N N . ALA A 1 97 ? 5.275 -1.846 -0.654 1.00 93.56 97 ALA A N 1
ATOM 771 C CA . ALA A 1 97 ? 6.444 -0.988 -0.493 1.00 93.56 97 ALA A CA 1
ATOM 772 C C . ALA A 1 97 ? 7.754 -1.725 -0.813 1.00 93.56 97 ALA A C 1
ATOM 774 O O . ALA A 1 97 ? 8.605 -1.184 -1.530 1.00 93.56 97 ALA A O 1
ATOM 775 N N . ASP A 1 98 ? 7.901 -2.956 -0.319 1.00 95.88 98 ASP A N 1
ATOM 776 C CA . ASP A 1 98 ? 9.087 -3.781 -0.533 1.00 95.88 98 ASP A CA 1
ATOM 777 C C . ASP A 1 98 ? 9.260 -4.166 -2.004 1.00 95.88 98 ASP A C 1
ATOM 779 O O . ASP A 1 98 ? 10.347 -3.992 -2.559 1.00 95.88 98 ASP A O 1
ATOM 783 N N . GLU A 1 99 ? 8.206 -4.648 -2.662 1.00 96.88 99 GLU A N 1
ATOM 784 C CA . GLU A 1 99 ? 8.275 -5.048 -4.070 1.00 96.88 99 GLU A CA 1
ATOM 785 C C . GLU A 1 99 ? 8.505 -3.848 -4.995 1.00 96.88 99 GLU A C 1
ATOM 787 O O . GLU A 1 99 ? 9.345 -3.910 -5.896 1.00 96.88 99 GLU A O 1
ATOM 792 N N . MET A 1 100 ? 7.866 -2.705 -4.725 1.00 95.25 100 MET A N 1
ATOM 793 C CA . MET A 1 100 ? 8.110 -1.471 -5.479 1.00 95.25 100 MET A CA 1
ATOM 794 C C . MET A 1 100 ? 9.553 -0.985 -5.323 1.00 95.25 100 MET A C 1
ATOM 796 O O . MET A 1 100 ? 10.175 -0.548 -6.294 1.00 95.25 100 MET A O 1
ATOM 800 N N . LYS A 1 101 ? 10.121 -1.085 -4.115 1.00 94.25 101 LYS A N 1
ATOM 801 C CA . LYS A 1 101 ? 11.531 -0.759 -3.876 1.00 94.25 101 LYS A CA 1
ATOM 802 C C . LYS A 1 101 ? 12.460 -1.712 -4.628 1.00 94.25 101 LYS A C 1
ATOM 804 O O . LYS A 1 101 ? 13.323 -1.237 -5.362 1.00 94.25 101 LYS A O 1
ATOM 809 N N . LYS A 1 102 ? 12.259 -3.029 -4.513 1.00 95.38 102 LYS A N 1
ATOM 810 C CA . LYS A 1 102 ? 13.051 -4.036 -5.244 1.00 95.38 102 LYS A CA 1
ATOM 811 C C . LYS A 1 102 ? 12.983 -3.821 -6.756 1.00 95.38 102 LYS A C 1
ATOM 813 O O . LYS A 1 102 ? 14.005 -3.934 -7.434 1.00 95.38 102 LYS A O 1
ATOM 818 N N . GLY A 1 103 ? 11.801 -3.489 -7.279 1.00 94.56 103 GLY A N 1
ATOM 819 C CA . GLY A 1 103 ? 11.592 -3.150 -8.684 1.00 94.56 103 GLY A CA 1
ATOM 820 C C . GLY A 1 103 ? 12.435 -1.954 -9.117 1.00 94.56 103 GLY A C 1
ATOM 821 O O . GLY A 1 103 ? 13.201 -2.060 -10.078 1.00 94.56 103 GLY A O 1
ATOM 822 N N . ARG A 1 104 ? 12.372 -0.845 -8.363 1.00 94.06 104 ARG A N 1
ATOM 823 C CA . ARG A 1 104 ? 13.215 0.338 -8.611 1.00 94.06 104 ARG A CA 1
ATOM 824 C C . ARG A 1 104 ? 14.699 -0.003 -8.577 1.00 94.06 104 ARG A C 1
ATOM 826 O O . ARG A 1 104 ? 15.395 0.306 -9.540 1.00 94.06 104 ARG A O 1
ATOM 833 N N . ASP A 1 105 ? 15.163 -0.662 -7.520 1.00 94.06 105 ASP A N 1
ATOM 834 C CA . ASP A 1 105 ? 16.578 -1.002 -7.336 1.00 94.06 105 ASP A CA 1
ATOM 835 C C . ASP A 1 105 ? 17.078 -1.880 -8.497 1.00 94.06 105 ASP A C 1
ATOM 837 O O . ASP A 1 105 ? 18.105 -1.591 -9.108 1.00 94.06 105 ASP A O 1
ATOM 841 N N . THR A 1 106 ? 16.284 -2.875 -8.910 1.00 93.00 106 THR A N 1
ATOM 842 C CA . THR A 1 106 ? 16.596 -3.748 -10.055 1.00 93.00 106 THR A CA 1
ATOM 843 C C . THR A 1 106 ? 16.742 -2.969 -11.364 1.00 93.00 106 THR A C 1
ATOM 845 O O . THR A 1 106 ? 17.616 -3.268 -12.184 1.00 93.00 106 THR A O 1
ATOM 848 N N . ILE A 1 107 ? 15.872 -1.986 -11.602 1.00 92.69 107 ILE A N 1
ATOM 849 C CA . ILE A 1 107 ? 15.914 -1.146 -12.802 1.00 92.69 107 ILE A CA 1
ATOM 850 C C . ILE A 1 107 ? 17.129 -0.216 -12.745 1.00 92.69 107 ILE A C 1
ATOM 852 O O . ILE A 1 107 ? 17.890 -0.154 -13.712 1.00 92.69 107 ILE A O 1
ATOM 856 N N . VAL A 1 108 ? 17.351 0.463 -11.620 1.00 92.06 108 VAL A N 1
ATOM 857 C CA . VAL A 1 108 ? 18.492 1.369 -11.430 1.00 92.06 108 VAL A CA 1
ATOM 858 C C . VAL A 1 108 ? 19.810 0.623 -11.623 1.00 92.06 108 VAL A C 1
ATOM 860 O O . VAL A 1 108 ? 20.629 1.051 -12.436 1.00 92.06 108 VAL A O 1
ATOM 863 N N . ASP A 1 109 ? 19.990 -0.531 -10.982 1.00 91.38 109 ASP A N 1
ATOM 864 C CA . ASP A 1 109 ? 21.190 -1.362 -11.122 1.00 91.38 109 ASP A CA 1
ATOM 865 C C . ASP A 1 109 ? 21.401 -1.816 -12.562 1.00 91.38 109 ASP A C 1
ATOM 867 O O . ASP A 1 109 ? 22.511 -1.749 -13.103 1.00 91.38 109 ASP A O 1
ATOM 871 N N . ARG A 1 110 ? 20.318 -2.231 -13.226 1.00 90.25 110 ARG A N 1
ATOM 872 C CA . ARG A 1 110 ? 20.362 -2.640 -14.628 1.00 90.25 110 ARG A CA 1
ATOM 873 C C . ARG A 1 110 ? 20.875 -1.524 -15.514 1.00 90.25 110 ARG A C 1
ATOM 875 O O . ARG A 1 110 ? 21.571 -1.854 -16.468 1.00 90.25 110 ARG A O 1
ATOM 882 N N . TYR A 1 111 ? 20.522 -0.263 -15.263 1.00 89.06 111 TYR A N 1
ATOM 883 C CA . TYR A 1 111 ? 20.916 0.888 -16.084 1.00 89.06 111 TYR A CA 1
ATOM 884 C C . TYR A 1 111 ? 22.126 1.667 -15.544 1.00 89.06 111 TYR A C 1
ATOM 886 O O . TYR A 1 111 ? 22.627 2.549 -16.242 1.00 89.06 111 TYR A O 1
ATOM 894 N N . SER A 1 112 ? 22.649 1.293 -14.375 1.00 89.81 112 SER A N 1
ATOM 895 C CA . SER A 1 112 ? 23.786 1.943 -13.721 1.00 89.81 112 SER A CA 1
ATOM 896 C C . SER A 1 112 ? 25.061 1.896 -14.578 1.00 89.81 112 SER A C 1
ATOM 898 O O . SER A 1 112 ? 25.395 0.836 -15.116 1.00 89.81 112 SER A O 1
ATOM 900 N N . PRO A 1 113 ? 25.834 2.996 -14.690 1.00 86.12 113 PRO A N 1
ATOM 901 C CA . PRO A 1 113 ? 27.139 2.998 -15.358 1.00 86.12 113 PRO A CA 1
ATOM 902 C C . PRO A 1 113 ? 28.141 2.000 -14.760 1.00 86.12 113 PRO A C 1
ATOM 904 O O . PRO A 1 113 ? 28.989 1.477 -15.481 1.00 86.12 113 PRO A O 1
ATOM 907 N N . GLU A 1 114 ? 28.019 1.685 -13.466 1.00 86.56 114 GLU A N 1
ATOM 908 C CA . GLU A 1 114 ? 28.886 0.724 -12.768 1.00 86.56 114 GLU A CA 1
ATOM 909 C C . GLU A 1 114 ? 28.789 -0.695 -13.350 1.00 86.56 114 GLU A C 1
ATOM 911 O O . GLU A 1 114 ? 29.747 -1.463 -13.266 1.00 86.56 114 GLU A O 1
ATOM 916 N N . ARG A 1 115 ? 27.681 -1.040 -14.028 1.00 78.75 115 ARG A N 1
ATOM 917 C CA . ARG A 1 115 ? 27.526 -2.333 -14.720 1.00 78.75 115 ARG A CA 1
ATOM 918 C C . ARG A 1 115 ? 28.564 -2.557 -15.825 1.00 78.75 115 ARG A C 1
ATOM 920 O O . ARG A 1 115 ? 28.788 -3.694 -16.209 1.00 78.75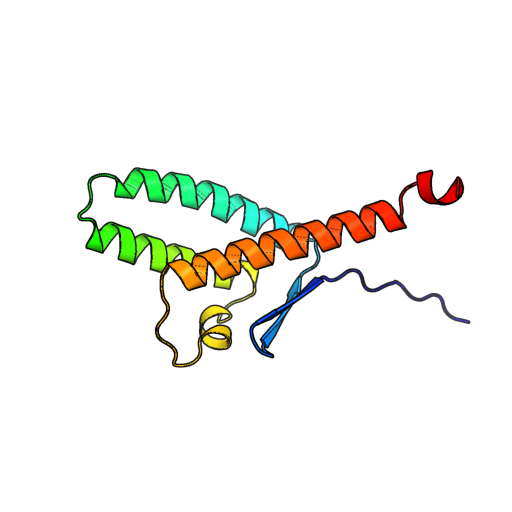 115 ARG A O 1
ATOM 927 N N . LEU A 1 116 ? 29.149 -1.481 -16.359 1.00 77.75 116 LEU A N 1
ATOM 928 C CA . LEU A 1 116 ? 30.146 -1.532 -17.433 1.00 77.75 116 LEU A CA 1
ATOM 929 C C . LEU A 1 116 ? 31.568 -1.786 -16.909 1.00 77.75 116 LEU A C 1
ATOM 931 O O . LEU A 1 116 ? 32.485 -1.935 -17.710 1.00 77.75 116 LEU A O 1
ATOM 935 N N . LYS A 1 117 ? 31.761 -1.788 -15.582 1.00 77.81 117 LYS A N 1
ATOM 936 C CA . LYS A 1 117 ? 33.061 -2.003 -14.928 1.00 77.81 117 LYS A CA 1
ATOM 937 C C . LYS A 1 117 ? 33.265 -3.440 -14.417 1.00 77.81 117 LYS A C 1
ATOM 939 O O . LYS A 1 117 ? 34.313 -3.709 -13.835 1.00 77.81 117 LYS A O 1
ATOM 944 N N . LYS A 1 118 ? 32.273 -4.323 -14.584 1.00 58.12 118 LYS A N 1
ATOM 945 C CA . LYS A 1 118 ? 32.351 -5.767 -14.291 1.00 58.12 118 LYS A CA 1
ATOM 946 C C . LYS A 1 118 ? 32.699 -6.539 -15.555 1.00 58.12 118 LYS A C 1
ATOM 948 O O . LYS A 1 118 ? 33.439 -7.534 -15.422 1.00 58.12 118 LYS A O 1
#

Foldseek 3Di:
DDDDDDDLWQWDDQPNDTFTDRLPDPQLVVLLVVLVVVLVVLQVVCPPPDPVVSQVVSVVSLLVSCCSNRHNCSSCVNQVPHDDDPVVSVVVNVRVVVRSVVSVVVVCVVPPPVVVVD

Mean predicted aligned error: 3.96 Å

Solvent-accessible surface area (backbone atoms only — not comparable to full-atom values): 7010 Å² total; per-residue (Å²): 134,83,90,75,85,79,90,68,63,38,77,45,72,51,92,88,44,76,41,79,43,52,61,81,38,63,68,53,51,50,46,54,51,51,45,58,55,49,53,52,54,49,56,61,74,32,69,89,49,58,71,69,56,38,52,50,54,51,46,51,53,51,47,54,45,48,15,66,63,70,34,86,58,40,54,52,68,62,45,63,87,57,84,86,48,68,66,60,54,51,52,50,53,53,48,52,54,50,50,41,47,52,40,40,51,55,52,50,56,71,70,36,76,70,64,79,77,116

Sequence (118 aa):
MAFKFRDNAVNLDFDGKEFTLDPFDNDTLTKIEEVGIKASEISESLKDKPAKEQLTEMMDFMCESIDSILGKGAIKDIFGKRKIRFCDLLDIFSYIADEMKKGRDTIVDRYSPERLKK

Radius of gyration: 17.63 Å; Cα contacts (8 Å, |Δi|>4): 76; chains: 1; bounding box: 48×29×58 Å